Protein AF-A0A328NH53-F1 (afdb_monomer_lite)

Secondary structure (DSSP, 8-state):
--HHHHHHHHHHHHHHTSTTB-HHHHHHHHHTS-S-S--B--HHHHHHHHHHSB-TTSSSB-GGGGS----SSS--TTT-PPTT---SS-GGG--HHHHHHHHHHHHTT-

Organism: NCBI:txid285676

Foldseek 3Di:
DDPVLVVLVVVLVVVLPDPQFDSVLLVVCSVPVDVDNGGGDDPQQVVCCVVPQGHPQRSRGHPVLQPPPCDPQDADSQQRDGRPDDDPDHSVPDDPVNVVVVVVVVVVVD

Structure (mmCIF, N/CA/C/O backbone):
data_AF-A0A328NH53-F1
#
_entry.id   AF-A0A328NH53-F1
#
loop_
_atom_site.group_PDB
_atom_site.id
_atom_site.type_symbol
_atom_site.label_atom_id
_atom_site.label_alt_id
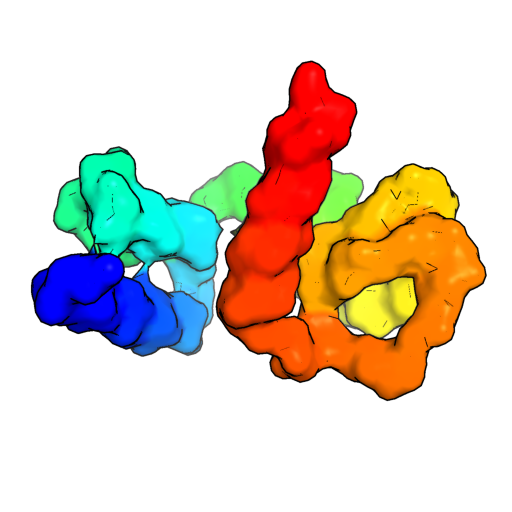_atom_site.label_comp_id
_atom_site.label_asym_id
_atom_site.label_entity_id
_atom_s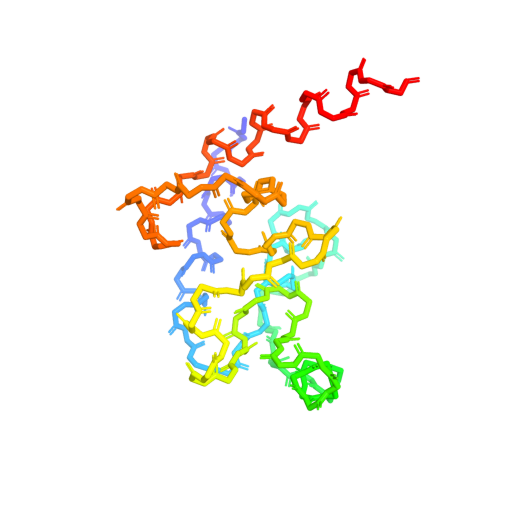ite.label_seq_id
_atom_site.pdbx_PDB_ins_code
_atom_site.Cartn_x
_atom_site.Cartn_y
_atom_site.Cartn_z
_atom_site.occupancy
_atom_site.B_iso_or_equiv
_atom_site.auth_seq_id
_atom_site.auth_comp_id
_atom_site.auth_asym_id
_atom_site.auth_atom_id
_atom_site.pdbx_PDB_model_num
ATOM 1 N N . MET A 1 1 ? -16.992 -4.464 12.898 1.00 72.44 1 MET A N 1
ATOM 2 C CA . MET A 1 1 ? -15.846 -3.530 12.832 1.00 72.44 1 MET A CA 1
ATOM 3 C C . MET A 1 1 ? -16.036 -2.380 13.821 1.00 72.44 1 MET A C 1
ATOM 5 O O . MET A 1 1 ? -17.062 -1.698 13.752 1.00 72.44 1 MET A O 1
ATOM 9 N N . LYS A 1 2 ? -15.095 -2.172 14.753 1.00 91.25 2 LYS A N 1
ATOM 10 C CA . LYS A 1 2 ? -15.167 -1.079 15.754 1.00 91.25 2 LYS A CA 1
ATOM 11 C C . LYS A 1 2 ? -14.972 0.291 15.073 1.00 91.25 2 LYS A C 1
ATOM 13 O O . LYS A 1 2 ? -14.367 0.367 14.008 1.00 91.25 2 LYS A O 1
ATOM 18 N N . ARG A 1 3 ? -15.446 1.398 15.673 1.00 93.69 3 ARG A N 1
ATOM 19 C CA . ARG A 1 3 ? -15.282 2.761 15.095 1.00 93.69 3 ARG A CA 1
ATOM 20 C C . ARG A 1 3 ? -13.816 3.110 14.801 1.00 93.69 3 ARG A C 1
ATOM 22 O O . ARG A 1 3 ? -13.525 3.672 13.753 1.00 93.69 3 ARG A O 1
ATOM 29 N N . ILE A 1 4 ? -12.911 2.735 15.705 1.00 93.31 4 ILE A N 1
ATOM 30 C CA . ILE A 1 4 ? -11.465 2.966 15.565 1.00 93.31 4 ILE A CA 1
ATOM 31 C C . ILE A 1 4 ? -10.896 2.196 14.370 1.00 93.31 4 ILE A C 1
ATOM 33 O O . ILE A 1 4 ? -10.119 2.736 13.597 1.00 93.31 4 ILE A O 1
ATOM 37 N N . GLU A 1 5 ? -11.311 0.949 14.187 1.00 92.50 5 GLU A N 1
ATOM 38 C CA . GLU A 1 5 ? -10.863 0.098 13.085 1.00 92.50 5 GLU A CA 1
ATOM 39 C C . GLU A 1 5 ? -11.332 0.652 11.729 1.00 92.50 5 GLU A C 1
ATOM 41 O O . GLU A 1 5 ? -10.529 0.782 10.809 1.00 92.50 5 GLU A O 1
ATOM 46 N N . LYS A 1 6 ? -12.587 1.123 11.643 1.00 93.88 6 LYS A N 1
ATOM 47 C CA . LYS A 1 6 ? -13.092 1.854 10.464 1.00 93.88 6 LYS A CA 1
ATOM 48 C C . LYS A 1 6 ? -12.260 3.102 10.157 1.00 93.88 6 LYS A C 1
ATOM 50 O O . LYS A 1 6 ? -11.996 3.392 8.994 1.00 93.88 6 LYS A O 1
ATOM 55 N N . LEU A 1 7 ? -11.856 3.850 11.187 1.00 96.31 7 LEU A N 1
ATOM 56 C CA . LEU A 1 7 ? -11.003 5.026 11.017 1.00 96.31 7 LEU A CA 1
ATOM 57 C C . LEU A 1 7 ? -9.610 4.642 10.497 1.00 96.31 7 LEU A C 1
ATOM 59 O O . LEU A 1 7 ? -9.114 5.296 9.583 1.00 96.31 7 LEU A O 1
ATOM 63 N N . LYS A 1 8 ? -9.004 3.566 11.018 1.00 95.56 8 LYS A N 1
ATOM 64 C CA . LYS A 1 8 ? -7.714 3.067 10.519 1.00 95.56 8 LYS A CA 1
ATOM 65 C C . LYS A 1 8 ? -7.790 2.668 9.043 1.00 95.56 8 LYS A C 1
ATOM 67 O O . LYS A 1 8 ? -6.914 3.055 8.281 1.00 95.56 8 LYS A O 1
ATOM 72 N N . TRP A 1 9 ? -8.852 1.981 8.620 1.00 96.06 9 TRP A N 1
ATOM 73 C CA . TRP A 1 9 ? -9.054 1.638 7.206 1.00 96.06 9 TRP A CA 1
ATOM 74 C C . TRP A 1 9 ? -9.190 2.870 6.305 1.00 96.06 9 TRP A C 1
ATOM 76 O O . TRP A 1 9 ? -8.535 2.940 5.271 1.00 96.06 9 TRP A O 1
ATOM 86 N N . ARG A 1 10 ? -9.933 3.899 6.733 1.00 96.81 10 ARG A N 1
ATOM 87 C CA . ARG A 1 10 ? -10.013 5.169 5.984 1.00 96.81 10 ARG A CA 1
ATOM 88 C C . ARG A 1 10 ? -8.653 5.854 5.844 1.00 96.81 10 ARG A C 1
ATOM 90 O O . ARG A 1 10 ? -8.333 6.390 4.790 1.00 96.81 10 ARG A O 1
ATOM 97 N N . ILE A 1 11 ? -7.839 5.843 6.900 1.00 95.62 11 ILE A N 1
ATOM 98 C CA . ILE A 1 11 ? -6.477 6.394 6.854 1.00 95.62 11 ILE A CA 1
ATOM 99 C C . ILE A 1 11 ? -5.595 5.565 5.908 1.00 95.62 11 ILE A C 1
ATOM 101 O O . ILE A 1 11 ? -4.868 6.135 5.097 1.00 95.62 11 ILE A O 1
ATOM 105 N N . ALA A 1 12 ? -5.692 4.235 5.966 1.00 95.12 12 ALA A N 1
ATOM 106 C CA . ALA A 1 12 ? -4.992 3.328 5.062 1.00 95.12 12 ALA A CA 1
ATOM 107 C C . ALA A 1 12 ? -5.342 3.600 3.588 1.00 95.12 12 ALA A C 1
ATOM 109 O O . ALA A 1 12 ? -4.443 3.698 2.757 1.00 95.12 12 ALA A O 1
ATOM 110 N N . GLU A 1 13 ? -6.620 3.811 3.263 1.00 94.75 13 GLU A N 1
ATOM 111 C CA . GLU A 1 13 ? -7.065 4.185 1.913 1.00 94.75 13 GLU A CA 1
ATOM 112 C C . GLU A 1 13 ? -6.466 5.516 1.440 1.00 94.75 13 GLU A C 1
ATOM 114 O O . GLU A 1 13 ? -6.051 5.634 0.286 1.00 94.75 13 GLU A O 1
ATOM 119 N N . LEU A 1 14 ? -6.385 6.520 2.320 1.00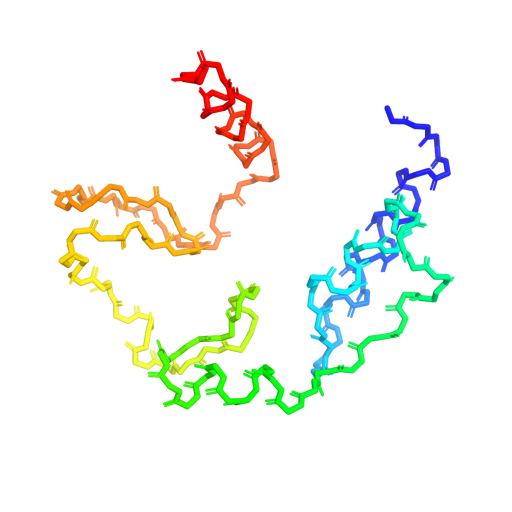 95.81 14 LEU A N 1
ATOM 120 C CA . LEU A 1 14 ? -5.766 7.807 1.989 1.00 95.81 14 LEU A CA 1
ATOM 121 C C . LEU A 1 14 ? -4.265 7.656 1.724 1.00 95.81 14 LEU A C 1
ATOM 123 O O . LEU A 1 14 ? -3.764 8.173 0.727 1.00 95.81 14 LEU A O 1
ATOM 127 N N . ILE A 1 15 ? -3.554 6.908 2.569 1.00 93.88 15 ILE A N 1
ATOM 128 C CA . ILE A 1 15 ? -2.118 6.650 2.394 1.00 93.88 15 ILE A CA 1
ATOM 129 C C . ILE A 1 15 ? -1.869 5.806 1.141 1.00 93.88 15 ILE A C 1
ATOM 131 O O . ILE A 1 15 ? -0.882 6.020 0.440 1.00 93.88 15 ILE A O 1
ATOM 135 N N . ASN A 1 16 ? -2.783 4.897 0.790 1.00 93.38 16 ASN A N 1
ATOM 136 C CA . ASN A 1 16 ? -2.671 4.092 -0.422 1.00 93.38 16 ASN A CA 1
ATOM 137 C C . ASN A 1 16 ? -2.624 4.947 -1.700 1.00 93.38 16 ASN A C 1
ATOM 139 O O . ASN A 1 16 ? -1.975 4.555 -2.668 1.00 93.38 16 ASN A O 1
ATOM 143 N N . LYS A 1 17 ? -3.239 6.133 -1.702 1.00 92.62 17 LYS A N 1
ATOM 144 C CA . LYS A 1 17 ? -3.179 7.065 -2.839 1.00 92.62 17 LYS A CA 1
ATOM 145 C C . LYS A 1 17 ? -1.805 7.715 -3.020 1.00 92.62 17 LYS A C 1
ATOM 147 O O . LYS A 1 17 ? -1.532 8.241 -4.092 1.00 92.62 17 LYS A O 1
ATOM 152 N N . ILE A 1 18 ? -0.935 7.673 -2.009 1.00 92.94 18 ILE A N 1
ATOM 153 C CA . ILE A 1 18 ? 0.419 8.221 -2.101 1.00 92.94 18 ILE A CA 1
ATOM 154 C C . ILE A 1 18 ? 1.278 7.276 -2.967 1.00 92.94 18 ILE A C 1
ATOM 156 O O . ILE A 1 18 ? 1.392 6.081 -2.649 1.00 92.94 18 ILE A O 1
ATOM 160 N N . PRO A 1 19 ? 1.897 7.777 -4.056 1.00 90.06 19 PRO A N 1
ATOM 161 C CA . PRO A 1 19 ? 2.802 6.986 -4.880 1.00 90.06 19 PRO A CA 1
ATOM 162 C C . PRO A 1 19 ? 3.973 6.428 -4.067 1.00 90.06 19 PRO A C 1
ATOM 164 O O . PRO A 1 19 ? 4.462 7.052 -3.127 1.00 90.06 19 PRO A O 1
ATOM 167 N N . GLY A 1 20 ? 4.437 5.235 -4.434 1.00 91.62 20 GLY A N 1
ATOM 168 C CA . GLY A 1 20 ? 5.590 4.617 -3.778 1.00 91.62 20 GLY A CA 1
ATOM 169 C C . GLY A 1 20 ? 5.288 3.929 -2.446 1.00 91.62 20 GLY A C 1
ATOM 170 O O . GLY A 1 20 ? 6.225 3.496 -1.786 1.00 91.62 20 GLY A O 1
ATOM 171 N N . GLN A 1 21 ? 4.020 3.782 -2.046 1.00 95.00 21 GLN A N 1
ATOM 172 C CA . GLN A 1 21 ? 3.640 3.000 -0.862 1.00 95.00 21 GLN A CA 1
ATOM 173 C C . GLN A 1 21 ? 3.194 1.568 -1.212 1.00 95.00 21 GLN A C 1
ATOM 175 O O . GLN A 1 21 ? 2.552 1.359 -2.242 1.00 95.00 21 GLN A O 1
ATOM 180 N N . CYS A 1 22 ? 3.493 0.594 -0.351 1.00 93.69 22 CYS A N 1
ATOM 181 C CA . CYS A 1 22 ? 3.062 -0.805 -0.430 1.00 93.69 22 CYS A CA 1
ATOM 182 C C . CYS A 1 22 ? 1.667 -0.976 0.191 1.00 93.69 22 CYS A C 1
ATOM 184 O O . CYS A 1 22 ? 1.479 -0.656 1.362 1.00 93.69 22 CYS A O 1
ATOM 186 N N . TRP A 1 23 ? 0.698 -1.494 -0.573 1.00 93.50 23 TRP A N 1
ATOM 187 C CA . TRP A 1 23 ? -0.671 -1.670 -0.074 1.00 93.50 23 TRP A CA 1
ATOM 188 C C . TRP A 1 23 ? -0.783 -2.763 0.994 1.00 93.50 23 TRP A C 1
ATOM 190 O O . TRP A 1 23 ? -1.419 -2.518 2.013 1.00 93.50 23 TRP A O 1
ATOM 200 N N . SER A 1 24 ? -0.139 -3.922 0.811 1.00 91.94 24 SER A N 1
ATOM 201 C CA . SER A 1 24 ? -0.191 -5.016 1.797 1.00 91.94 24 SER A CA 1
ATOM 202 C C . SER A 1 24 ? 0.261 -4.554 3.182 1.00 91.94 24 SER A C 1
ATOM 204 O O . SER A 1 24 ? -0.493 -4.662 4.141 1.00 91.94 24 SER A O 1
ATOM 206 N N . ASP A 1 25 ? 1.429 -3.916 3.266 1.00 92.50 25 ASP A N 1
ATOM 207 C CA 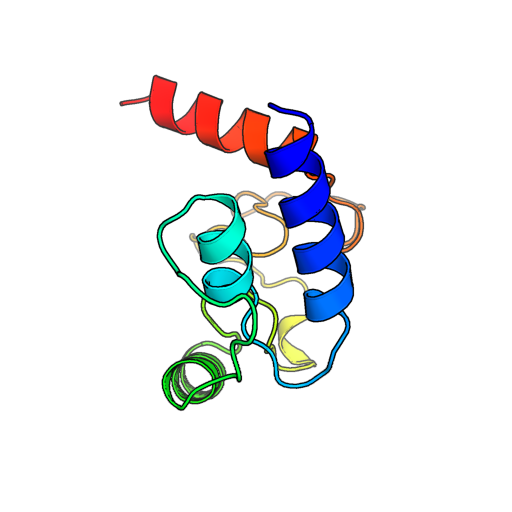. ASP A 1 25 ? 1.950 -3.381 4.526 1.00 92.50 25 ASP A CA 1
ATOM 208 C C . ASP A 1 25 ? 1.059 -2.285 5.139 1.00 92.50 25 ASP A C 1
ATOM 210 O O . ASP A 1 25 ? 0.995 -2.149 6.362 1.00 92.50 25 ASP A O 1
ATOM 214 N N . ILE A 1 26 ? 0.405 -1.465 4.306 1.00 94.75 26 ILE A N 1
ATOM 215 C CA . ILE A 1 26 ? -0.566 -0.471 4.779 1.00 94.75 26 ILE A CA 1
ATOM 216 C C . ILE A 1 26 ? -1.785 -1.178 5.382 1.00 94.75 26 ILE A C 1
ATOM 218 O O . ILE A 1 26 ? -2.263 -0.757 6.434 1.00 94.75 26 ILE A O 1
ATOM 222 N N . ALA A 1 27 ? -2.284 -2.230 4.731 1.00 93.44 27 ALA A N 1
ATOM 223 C CA . ALA A 1 27 ? -3.444 -3.007 5.161 1.00 93.44 27 ALA A CA 1
ATOM 224 C C . ALA A 1 27 ? -3.165 -3.857 6.416 1.00 93.44 27 ALA A C 1
ATOM 226 O O . ALA A 1 27 ? -4.083 -4.135 7.184 1.00 93.44 27 ALA A O 1
ATOM 227 N N . ASP A 1 28 ? -1.906 -4.182 6.702 1.00 93.56 28 ASP A N 1
ATOM 228 C CA . ASP A 1 28 ? -1.496 -4.863 7.937 1.00 93.56 28 ASP A CA 1
ATOM 229 C C . ASP A 1 28 ? -1.618 -3.980 9.192 1.00 93.56 28 ASP A C 1
ATOM 231 O O . ASP A 1 28 ? -1.824 -4.472 10.307 1.00 93.56 28 ASP A O 1
ATOM 235 N N . TRP A 1 29 ? -1.533 -2.655 9.042 1.00 94.44 29 TRP A N 1
ATOM 236 C CA . TRP A 1 29 ? -1.675 -1.704 10.149 1.00 94.44 29 TRP A CA 1
ATOM 237 C C . TRP A 1 29 ? -3.078 -1.664 10.791 1.00 94.44 29 TRP A C 1
ATOM 239 O O . TRP A 1 29 ? -3.165 -1.754 12.024 1.00 94.44 29 TRP A O 1
ATOM 249 N N . PRO A 1 30 ? -4.201 -1.541 10.047 1.00 93.19 30 PRO A N 1
ATOM 250 C CA . PRO A 1 30 ? -5.533 -1.612 10.643 1.00 93.19 30 PRO A CA 1
ATOM 251 C C . PRO A 1 30 ? -5.803 -2.964 11.312 1.00 93.19 30 PRO A C 1
ATOM 253 O O . PRO A 1 30 ? -6.507 -2.988 12.323 1.00 93.19 30 PRO A O 1
ATOM 256 N N . LEU A 1 31 ? -5.187 -4.042 10.813 1.00 91.75 31 LEU A N 1
ATOM 257 C CA . LEU A 1 31 ? -5.270 -5.395 11.371 1.00 91.75 31 LEU A CA 1
ATOM 258 C C . LEU A 1 31 ? -4.418 -5.592 12.638 1.00 91.75 31 LEU A C 1
ATOM 260 O O . LEU A 1 31 ? -4.607 -6.568 13.357 1.00 91.75 31 LEU A O 1
ATOM 264 N N . GLY A 1 32 ? -3.519 -4.655 12.953 1.00 92.38 32 GLY A N 1
ATOM 265 C CA . GLY A 1 32 ? -2.667 -4.713 14.143 1.00 92.38 32 GLY A CA 1
ATOM 266 C C . GLY A 1 32 ? -1.389 -5.536 13.975 1.00 92.38 32 GLY A C 1
ATOM 267 O O . GLY A 1 32 ? -0.649 -5.686 14.942 1.00 92.38 32 GLY A O 1
ATOM 268 N N . TYR A 1 33 ? -1.085 -6.009 12.764 1.00 92.88 33 TYR A N 1
ATOM 269 C CA . TYR A 1 33 ? 0.181 -6.683 12.454 1.00 92.88 33 TYR A CA 1
ATOM 270 C C . TYR A 1 33 ? 1.352 -5.701 12.315 1.00 92.88 33 TYR A C 1
ATOM 272 O O . TYR A 1 33 ? 2.515 -6.101 12.348 1.00 92.88 33 TYR A O 1
ATOM 280 N N . LYS A 1 34 ? 1.057 -4.399 12.201 1.00 91.44 34 LYS A N 1
ATOM 281 C CA . LYS A 1 34 ? 2.051 -3.326 12.107 1.00 91.44 34 LYS A CA 1
ATOM 282 C C . LYS A 1 34 ? 1.695 -2.143 13.005 1.00 91.44 34 LYS A C 1
ATOM 284 O O . LYS A 1 34 ? 0.524 -1.831 13.202 1.00 91.44 34 LYS A O 1
ATOM 289 N N . ALA A 1 35 ? 2.715 -1.445 13.511 1.00 86.81 35 ALA A N 1
ATOM 290 C CA . ALA A 1 35 ? 2.549 -0.270 14.374 1.00 86.81 35 ALA A CA 1
ATOM 291 C C . ALA A 1 35 ? 2.326 1.049 13.603 1.00 86.81 35 ALA A C 1
ATOM 293 O O . ALA A 1 35 ? 1.630 1.937 14.091 1.00 86.81 35 ALA A O 1
ATOM 294 N N . ASN A 1 36 ? 2.890 1.175 12.397 1.00 90.62 36 ASN A N 1
ATOM 295 C CA . ASN A 1 36 ? 2.894 2.402 11.593 1.00 90.62 36 ASN A CA 1
ATOM 296 C C . ASN A 1 36 ? 2.293 2.141 10.201 1.00 90.62 36 ASN A C 1
ATOM 298 O O . ASN A 1 36 ? 2.704 1.166 9.566 1.00 90.62 36 ASN A O 1
ATOM 302 N N . PRO A 1 37 ? 1.386 3.000 9.697 1.00 92.25 37 PRO A N 1
ATOM 303 C CA . PRO A 1 37 ? 0.856 2.854 8.346 1.00 92.25 37 PRO A CA 1
ATOM 304 C C . PRO A 1 37 ? 1.853 3.225 7.238 1.00 92.25 37 PRO A C 1
ATOM 306 O O . PRO A 1 37 ? 1.676 2.788 6.102 1.00 92.25 37 PRO A O 1
ATOM 309 N N . TRP A 1 38 ? 2.899 4.009 7.529 1.00 93.06 38 TRP A N 1
ATOM 310 C CA . TRP A 1 38 ? 3.884 4.400 6.517 1.00 93.06 38 TRP A CA 1
ATOM 311 C C . TRP A 1 38 ? 4.703 3.196 6.050 1.00 93.06 38 TRP A C 1
ATOM 313 O O . TRP A 1 38 ? 5.394 2.536 6.835 1.00 93.06 38 TRP A O 1
ATOM 323 N N . SER A 1 39 ? 4.609 2.897 4.758 1.00 93.31 39 SER A N 1
ATOM 324 C CA . SER A 1 39 ? 5.084 1.641 4.192 1.00 93.31 39 SER A CA 1
ATOM 325 C C . SER A 1 39 ? 5.600 1.860 2.773 1.00 93.31 39 SER A C 1
ATOM 327 O O . SER A 1 39 ? 4.881 1.583 1.813 1.00 93.31 39 SER A O 1
ATOM 329 N N . PRO A 1 40 ? 6.834 2.361 2.600 1.00 94.62 40 PRO A N 1
ATOM 330 C CA . PRO A 1 40 ? 7.405 2.526 1.272 1.00 94.62 40 PRO A CA 1
ATOM 331 C C . PRO A 1 40 ? 7.527 1.171 0.563 1.00 94.62 40 PRO A C 1
ATOM 333 O O . PRO A 1 40 ? 7.782 0.138 1.186 1.00 94.62 40 PRO A O 1
ATOM 336 N N . GLN A 1 41 ? 7.361 1.179 -0.756 1.00 94.19 41 GLN A N 1
ATOM 337 C CA . GLN A 1 41 ? 7.664 0.036 -1.612 1.00 94.19 41 GLN A CA 1
ATOM 338 C C . GLN A 1 41 ? 9.135 -0.346 -1.442 1.00 94.19 41 GLN A C 1
ATOM 340 O O . GLN A 1 41 ? 10.022 0.508 -1.506 1.00 94.19 41 GLN A O 1
ATOM 345 N N . ARG A 1 42 ? 9.385 -1.637 -1.228 1.00 91.81 42 ARG A N 1
ATOM 346 C CA . ARG A 1 42 ? 10.729 -2.183 -0.992 1.00 91.81 42 ARG A CA 1
ATOM 347 C C . ARG A 1 42 ? 11.241 -2.923 -2.228 1.00 91.81 42 ARG A C 1
ATOM 349 O O . ARG A 1 42 ? 10.533 -3.006 -3.233 1.00 91.81 42 ARG A O 1
ATOM 356 N N . SER A 1 43 ? 12.459 -3.464 -2.144 1.00 89.44 43 SER A N 1
ATOM 357 C CA . SER A 1 43 ? 13.078 -4.220 -3.241 1.00 89.44 43 SER A CA 1
ATOM 358 C C . SER A 1 43 ? 12.184 -5.367 -3.718 1.00 89.44 43 SER A C 1
ATOM 360 O O . SER A 1 43 ? 11.925 -5.446 -4.911 1.00 89.44 43 SER A O 1
ATOM 362 N N . GLY A 1 44 ? 11.559 -6.112 -2.796 1.00 90.62 44 GLY A N 1
ATOM 363 C CA . GLY A 1 44 ? 10.631 -7.200 -3.129 1.00 90.62 44 GLY A CA 1
ATOM 364 C C . GLY A 1 44 ? 9.479 -6.786 -4.055 1.00 90.62 44 GLY A C 1
ATOM 365 O O . GLY A 1 44 ? 9.146 -7.509 -4.985 1.00 90.62 44 GLY A O 1
ATOM 366 N N . CYS A 1 45 ? 8.926 -5.574 -3.902 1.00 90.94 45 CYS A N 1
ATOM 367 C CA . CYS A 1 45 ? 7.878 -5.092 -4.809 1.00 90.94 45 CYS A CA 1
ATOM 368 C C . CYS A 1 45 ? 8.391 -4.897 -6.247 1.00 90.94 45 CYS A C 1
ATOM 370 O O . CYS A 1 45 ? 7.632 -5.072 -7.197 1.00 90.94 45 CYS A O 1
ATOM 372 N N . ARG A 1 46 ? 9.658 -4.492 -6.402 1.00 90.50 46 ARG A N 1
ATOM 373 C CA . ARG A 1 46 ? 10.306 -4.271 -7.704 1.00 90.50 46 ARG A CA 1
ATOM 374 C C . ARG A 1 46 ? 10.816 -5.577 -8.307 1.00 90.50 46 ARG A C 1
ATOM 376 O O . ARG A 1 46 ? 10.724 -5.750 -9.514 1.00 90.50 46 ARG A O 1
ATOM 383 N N . GLU A 1 47 ? 11.320 -6.479 -7.473 1.00 89.88 47 GLU A N 1
ATOM 384 C CA . GLU A 1 47 ? 11.739 -7.825 -7.864 1.00 89.88 47 GLU A CA 1
ATOM 385 C C . GLU A 1 47 ? 10.548 -8.623 -8.411 1.00 89.88 47 GLU A C 1
ATOM 387 O O . GLU A 1 47 ? 10.641 -9.178 -9.502 1.00 89.88 47 GLU A O 1
ATOM 392 N N . ASP A 1 48 ? 9.398 -8.600 -7.728 1.00 87.38 48 ASP A N 1
ATOM 393 C CA . ASP A 1 48 ? 8.172 -9.232 -8.231 1.00 87.38 48 ASP A CA 1
ATOM 394 C C . ASP A 1 48 ? 7.682 -8.582 -9.529 1.00 87.38 48 ASP A C 1
ATOM 396 O O . ASP A 1 48 ? 7.354 -9.284 -10.484 1.00 87.38 48 ASP A O 1
ATOM 400 N N . LEU A 1 49 ? 7.699 -7.245 -9.606 1.00 89.12 49 LEU A N 1
ATOM 401 C CA . LEU A 1 49 ? 7.367 -6.528 -10.838 1.00 89.12 49 LEU A CA 1
ATOM 402 C C . LEU A 1 49 ? 8.240 -6.992 -12.015 1.00 89.12 49 LEU A C 1
ATOM 404 O O . LEU A 1 49 ? 7.714 -7.240 -13.095 1.00 89.12 49 LEU A O 1
ATOM 408 N N . ALA A 1 50 ? 9.551 -7.127 -11.807 1.00 87.81 50 ALA A N 1
ATOM 409 C CA . ALA A 1 50 ? 10.483 -7.580 -12.836 1.00 87.81 50 ALA A CA 1
ATOM 410 C C . ALA A 1 50 ? 10.292 -9.062 -13.200 1.00 87.81 50 ALA A C 1
ATOM 412 O O . ALA A 1 50 ? 10.486 -9.440 -14.352 1.00 87.81 50 ALA A O 1
ATOM 413 N N . ARG A 1 51 ? 9.916 -9.900 -12.228 1.00 85.44 51 ARG A N 1
ATOM 414 C CA . ARG A 1 51 ? 9.790 -11.353 -12.397 1.00 85.44 51 ARG A CA 1
ATOM 415 C C . ARG A 1 51 ? 8.476 -11.775 -13.050 1.00 85.44 51 ARG A C 1
ATOM 417 O O . ARG A 1 51 ? 8.487 -12.672 -13.885 1.00 85.44 51 ARG A O 1
ATOM 424 N N . VAL A 1 52 ? 7.353 -11.188 -12.634 1.00 86.69 52 VAL A N 1
ATOM 425 C CA . VAL A 1 52 ? 6.001 -11.628 -13.037 1.00 86.69 52 VAL A CA 1
ATOM 426 C C . VAL A 1 52 ? 5.118 -10.496 -13.567 1.00 86.69 52 VAL A C 1
ATOM 428 O O . VAL A 1 52 ? 3.929 -10.695 -13.787 1.00 86.69 52 VAL A O 1
ATOM 431 N N . GLY A 1 53 ? 5.664 -9.293 -13.763 1.00 84.88 53 GLY A N 1
ATOM 432 C CA . GLY A 1 53 ? 4.925 -8.154 -14.318 1.00 84.88 53 GLY A CA 1
ATOM 433 C C . GLY A 1 53 ? 4.041 -7.410 -13.312 1.00 84.88 53 GLY A C 1
ATOM 434 O O . GLY A 1 53 ? 3.471 -6.374 -13.654 1.00 84.88 53 GLY A O 1
ATOM 435 N N . SER A 1 54 ? 3.961 -7.868 -12.059 1.00 90.00 54 SER A N 1
ATOM 436 C CA . SER A 1 54 ? 3.261 -7.176 -10.971 1.00 90.00 54 SER A CA 1
ATOM 437 C C . SER A 1 54 ? 3.841 -7.520 -9.603 1.00 90.00 54 SER A C 1
ATOM 439 O O . SER A 1 54 ? 4.342 -8.623 -9.411 1.00 90.00 54 SER A O 1
ATOM 441 N N . CYS A 1 55 ? 3.738 -6.618 -8.627 1.00 90.56 55 CYS A N 1
ATOM 442 C CA . CYS A 1 55 ? 4.041 -6.961 -7.238 1.00 90.56 55 CYS A CA 1
ATOM 443 C C . CYS A 1 55 ? 2.921 -7.793 -6.601 1.00 90.56 55 CYS A C 1
ATOM 445 O O . CYS A 1 55 ? 1.784 -7.757 -7.065 1.00 90.56 55 CYS A O 1
ATOM 447 N N . TYR A 1 56 ? 3.215 -8.462 -5.481 1.00 86.75 56 TYR A N 1
ATOM 448 C CA . TYR A 1 56 ? 2.238 -9.271 -4.738 1.00 86.75 56 TYR A CA 1
ATOM 449 C C . TYR A 1 56 ? 0.884 -8.576 -4.491 1.00 86.75 56 TYR A C 1
ATOM 451 O O . TYR A 1 56 ? -0.168 -9.189 -4.634 1.00 86.75 56 TYR A O 1
ATOM 459 N N . CYS A 1 57 ? 0.892 -7.279 -4.157 1.00 88.50 57 CYS A N 1
ATOM 460 C CA . CYS A 1 57 ? -0.337 -6.515 -3.906 1.00 88.50 57 CYS A CA 1
ATOM 461 C C . CYS A 1 57 ? -0.975 -5.896 -5.162 1.00 88.50 57 CYS A C 1
ATOM 463 O O . CYS A 1 57 ? -1.934 -5.137 -5.045 1.00 88.50 57 CYS A O 1
ATOM 465 N N . GLY A 1 58 ? -0.406 -6.132 -6.348 1.00 87.62 58 GLY A N 1
ATOM 466 C CA . GLY A 1 58 ? -0.874 -5.610 -7.636 1.00 87.62 58 GLY A CA 1
ATOM 467 C C . GLY A 1 58 ? -0.685 -4.102 -7.849 1.00 87.62 58 GLY A C 1
ATOM 468 O O . GLY A 1 58 ? -0.983 -3.592 -8.926 1.00 87.62 58 GLY A O 1
ATOM 469 N N . LYS A 1 59 ? -0.183 -3.365 -6.851 1.00 88.00 59 LYS A N 1
ATOM 470 C CA . LYS A 1 59 ? -0.050 -1.900 -6.915 1.00 88.00 59 LYS A CA 1
ATOM 471 C C . LYS A 1 59 ? 1.051 -1.422 -7.862 1.00 88.00 59 LYS A C 1
ATOM 473 O O . LYS A 1 59 ? 0.916 -0.371 -8.481 1.00 88.00 59 LYS A O 1
ATOM 478 N N . LEU A 1 60 ? 2.148 -2.170 -7.951 1.00 89.44 60 LEU A N 1
ATOM 479 C CA . LEU A 1 60 ? 3.125 -2.022 -9.025 1.00 89.44 60 LEU A CA 1
ATOM 480 C C . LEU A 1 60 ? 2.801 -3.061 -10.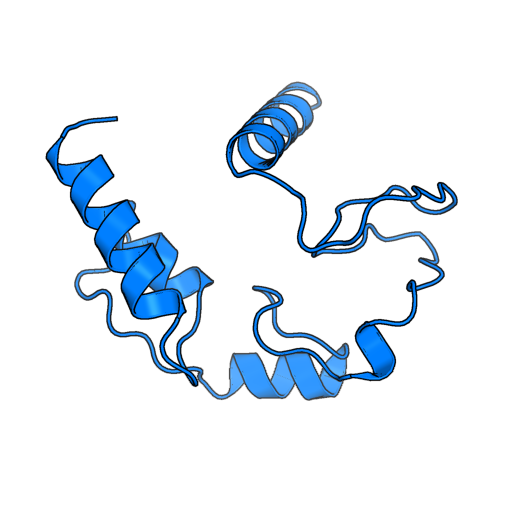084 1.00 89.44 60 LEU A C 1
ATOM 482 O O . LEU A 1 60 ? 2.727 -4.242 -9.759 1.00 89.44 60 LEU A O 1
ATOM 486 N N . ARG A 1 61 ? 2.635 -2.624 -11.328 1.00 87.56 61 ARG A N 1
ATOM 487 C CA . ARG A 1 61 ? 2.354 -3.495 -12.468 1.00 87.56 61 ARG A CA 1
ATOM 488 C C . ARG A 1 61 ? 2.851 -2.852 -13.759 1.00 87.56 61 ARG A C 1
ATOM 490 O O . ARG A 1 61 ? 2.851 -1.622 -13.856 1.00 87.56 61 ARG A O 1
ATOM 497 N N . THR A 1 62 ? 3.309 -3.648 -14.720 1.00 78.44 62 THR A N 1
ATOM 498 C CA . THR A 1 62 ? 3.729 -3.130 -16.031 1.00 78.44 62 THR A CA 1
ATOM 499 C C . THR A 1 62 ? 2.502 -2.733 -16.859 1.00 78.44 62 THR A C 1
ATOM 501 O O . THR A 1 62 ? 1.444 -3.341 -16.710 1.00 78.44 62 THR A O 1
ATOM 504 N N . PRO A 1 63 ? 2.579 -1.732 -17.748 1.00 67.31 63 PRO A N 1
ATOM 505 C CA . PRO A 1 63 ? 1.440 -1.354 -18.587 1.00 67.31 63 PRO A CA 1
ATOM 506 C C . PRO A 1 63 ? 0.921 -2.507 -19.459 1.00 67.31 63 PRO A C 1
ATOM 508 O O . PRO A 1 63 ? -0.285 -2.629 -19.647 1.00 67.31 63 PRO A O 1
ATOM 511 N N . GLU A 1 64 ? 1.814 -3.385 -19.923 1.00 57.91 64 GLU A N 1
ATOM 512 C CA . GLU A 1 64 ? 1.477 -4.582 -20.709 1.00 57.91 64 GLU A CA 1
ATOM 513 C C . GLU A 1 64 ? 0.710 -5.636 -19.897 1.00 57.91 64 GLU A C 1
ATOM 515 O O . GLU A 1 64 ? -0.040 -6.417 -20.472 1.00 57.91 64 GLU A O 1
ATOM 520 N N . SER A 1 65 ? 0.812 -5.616 -18.562 1.00 54.50 65 SER A N 1
ATOM 521 C CA . SER A 1 65 ? -0.030 -6.443 -17.685 1.00 54.50 65 SER A CA 1
ATOM 522 C C . SER A 1 65 ? -1.491 -5.969 -17.608 1.00 54.50 65 SER A C 1
ATOM 524 O O . SER A 1 65 ? -2.318 -6.648 -17.005 1.00 54.50 65 SER A O 1
ATOM 526 N N . ASN A 1 66 ? -1.829 -4.819 -18.214 1.00 46.44 66 ASN A N 1
ATOM 527 C CA . ASN A 1 66 ? -3.221 -4.401 -18.420 1.00 46.44 66 ASN A CA 1
ATOM 528 C C . ASN A 1 66 ? -3.853 -5.031 -19.667 1.00 46.44 66 ASN A C 1
ATOM 530 O O . ASN A 1 66 ? -5.054 -4.857 -19.879 1.00 46.44 66 ASN A O 1
ATOM 534 N N . LEU A 1 67 ? -3.085 -5.743 -20.501 1.00 40.22 67 LEU A N 1
ATOM 535 C CA . LEU A 1 67 ? -3.706 -6.654 -21.453 1.00 40.22 67 LEU A CA 1
ATOM 536 C C . LEU A 1 67 ? -4.463 -7.703 -20.636 1.00 40.22 67 LEU A C 1
ATOM 538 O O . LEU A 1 67 ? -3.929 -8.145 -19.614 1.00 40.22 67 LEU A O 1
ATOM 542 N N . PRO A 1 68 ? -5.687 -8.096 -21.035 1.00 42.25 68 PRO A N 1
ATOM 543 C CA . PRO A 1 68 ? -6.335 -9.239 -20.423 1.00 42.25 68 PRO A CA 1
ATOM 544 C C . PRO A 1 68 ? -5.340 -10.386 -20.526 1.00 42.25 68 PRO A C 1
ATOM 546 O O . PRO A 1 68 ? -5.031 -10.862 -21.619 1.00 42.25 68 PRO A O 1
ATOM 549 N N . VAL A 1 69 ? -4.760 -10.758 -19.386 1.00 41.66 69 VAL A N 1
ATOM 550 C CA . VAL A 1 69 ? -3.893 -11.917 -19.311 1.00 41.66 69 VAL A CA 1
ATOM 551 C C . VAL A 1 69 ? -4.786 -13.044 -19.803 1.00 41.66 69 VAL A C 1
ATOM 553 O O . VAL A 1 69 ? -5.799 -13.353 -19.173 1.00 41.66 69 VAL A O 1
ATOM 556 N N . HIS A 1 70 ? -4.469 -13.623 -20.961 1.00 40.84 70 HIS A N 1
ATOM 557 C CA . HIS A 1 70 ? -4.923 -14.969 -21.252 1.00 40.84 70 HIS A CA 1
ATOM 558 C C . HIS A 1 70 ? -4.262 -15.826 -20.190 1.00 40.84 70 HIS A C 1
ATOM 560 O O . HIS A 1 70 ? -3.118 -16.257 -20.310 1.00 40.84 70 HIS A O 1
ATOM 566 N N . VAL A 1 71 ? -4.975 -15.949 -19.080 1.00 42.12 71 VAL A N 1
ATOM 567 C CA . VAL A 1 71 ? -4.593 -16.767 -17.962 1.00 42.12 71 VAL A CA 1
ATOM 568 C C . VAL A 1 71 ? -4.622 -18.197 -18.477 1.00 42.12 71 VAL A C 1
ATOM 570 O O . VAL A 1 71 ? -5.672 -18.835 -18.551 1.00 42.12 71 VAL A O 1
ATOM 573 N N . GLY A 1 72 ? -3.452 -18.708 -18.843 1.00 44.12 72 GLY A N 1
ATOM 574 C CA . GLY A 1 72 ? -3.181 -20.112 -18.603 1.00 44.12 72 GLY A CA 1
ATOM 575 C C . GLY A 1 72 ? -3.352 -20.352 -17.104 1.00 44.12 72 GLY A C 1
ATOM 576 O O . GLY A 1 72 ? -2.693 -19.697 -16.308 1.00 44.12 72 GLY A O 1
ATOM 577 N N . THR A 1 73 ? -4.299 -21.219 -16.744 1.00 41.72 73 THR A N 1
ATOM 578 C CA . THR A 1 73 ? -4.499 -21.901 -15.444 1.00 41.72 73 THR A CA 1
ATOM 579 C C . THR A 1 73 ? -4.492 -21.128 -14.103 1.00 41.72 73 THR A C 1
ATOM 581 O O . THR A 1 73 ? -4.953 -21.712 -13.127 1.00 41.72 73 THR A O 1
ATOM 584 N N . GLU A 1 74 ? -4.087 -19.858 -13.988 1.00 46.97 74 GLU A N 1
ATOM 585 C CA . GLU A 1 74 ? -3.927 -19.156 -12.695 1.00 46.97 74 GLU A CA 1
ATOM 586 C C . GLU A 1 74 ? -4.608 -17.772 -12.604 1.00 46.97 74 GLU A C 1
ATOM 588 O O . GLU A 1 74 ? -4.182 -16.800 -13.217 1.00 46.97 74 GLU A O 1
ATOM 593 N N . LEU A 1 75 ? -5.672 -17.686 -11.794 1.00 51.41 75 LEU A N 1
ATOM 594 C CA . LEU A 1 75 ? -6.512 -16.502 -11.527 1.00 51.41 75 LEU A CA 1
ATOM 595 C C . LEU A 1 75 ? -5.767 -15.146 -11.568 1.00 51.41 75 LEU A C 1
ATOM 597 O O . LEU A 1 75 ? -4.800 -14.929 -10.842 1.00 51.41 75 LEU A O 1
ATOM 601 N N . CYS A 1 76 ? -6.310 -14.192 -12.333 1.00 48.59 76 CYS A N 1
ATOM 602 C CA . CYS A 1 76 ? -5.900 -12.781 -12.336 1.00 48.59 76 CYS A CA 1
ATOM 603 C C . CYS A 1 76 ? -5.880 -12.209 -10.900 1.00 48.59 76 CYS A C 1
ATOM 605 O O . CYS A 1 76 ? -6.939 -12.113 -10.290 1.00 48.59 76 CYS A O 1
ATOM 607 N N . PRO A 1 77 ? -4.750 -11.747 -10.341 1.00 51.34 77 PRO A N 1
ATOM 608 C CA . PRO A 1 77 ? -4.690 -11.295 -8.943 1.00 51.34 77 PRO A CA 1
ATOM 609 C C . PRO A 1 77 ? -5.404 -9.955 -8.685 1.00 51.34 77 PRO A C 1
ATOM 611 O O . PRO A 1 77 ? -5.551 -9.532 -7.542 1.00 51.34 77 PRO A O 1
ATOM 614 N N . THR A 1 78 ? -5.839 -9.252 -9.734 1.00 46.84 78 THR A N 1
ATOM 615 C CA . THR A 1 78 ? -6.567 -7.973 -9.615 1.00 46.84 78 THR A CA 1
ATOM 616 C C . THR A 1 78 ? -8.076 -8.143 -9.790 1.00 46.84 78 THR A C 1
ATOM 618 O O . THR A 1 78 ? -8.855 -7.447 -9.150 1.00 46.84 78 THR A O 1
ATOM 621 N N . CYS A 1 79 ? -8.490 -9.079 -10.641 1.00 51.31 79 CYS A N 1
ATOM 622 C CA . CYS A 1 79 ? -9.873 -9.277 -11.068 1.00 51.31 79 CYS A CA 1
ATOM 623 C C . CYS A 1 79 ? -10.438 -10.659 -10.719 1.00 51.31 79 CYS A C 1
ATOM 625 O O . CYS A 1 79 ? -11.634 -10.887 -10.858 1.00 51.31 79 CYS A O 1
ATOM 627 N N . TRP A 1 80 ? -9.577 -11.565 -10.249 1.00 57.06 80 TRP A N 1
ATOM 628 C CA . TRP A 1 80 ? -9.863 -12.914 -9.753 1.00 57.06 80 TRP A CA 1
ATOM 629 C C . TRP A 1 80 ? -10.772 -13.735 -10.678 1.00 57.06 80 TRP A C 1
ATOM 631 O O . TRP A 1 80 ? -11.575 -14.547 -10.225 1.00 57.06 80 TRP A O 1
ATOM 641 N N . VAL A 1 81 ? -10.620 -13.517 -11.988 1.00 51.56 81 VAL A N 1
ATOM 642 C CA . VAL A 1 81 ? -11.371 -14.189 -13.051 1.00 51.56 81 VAL A CA 1
ATOM 643 C C . VAL A 1 81 ? -10.793 -15.575 -13.304 1.00 51.56 81 VAL A C 1
ATOM 645 O O . VAL A 1 81 ? -9.579 -15.726 -13.473 1.00 51.56 81 VAL A O 1
ATOM 648 N N . GLU A 1 82 ? -11.669 -16.583 -13.317 1.00 46.16 82 GLU A N 1
ATOM 649 C CA . GLU A 1 82 ? -11.299 -17.963 -13.630 1.00 46.16 82 GLU A CA 1
ATOM 650 C C . GLU A 1 82 ? -10.657 -18.060 -15.024 1.00 46.16 82 GLU A C 1
ATOM 652 O O . GLU A 1 82 ? -11.119 -17.394 -15.958 1.00 46.16 82 GLU A O 1
ATOM 657 N N . PRO A 1 83 ? -9.639 -18.921 -15.197 1.00 43.69 83 PRO A N 1
ATOM 658 C CA . PRO A 1 83 ? -9.071 -19.203 -16.510 1.00 43.69 83 PRO A CA 1
ATOM 659 C C . PRO A 1 83 ? -10.183 -19.547 -17.515 1.00 43.69 83 PRO A C 1
ATOM 661 O O . PRO A 1 83 ? -10.947 -20.488 -17.306 1.00 43.69 83 PRO A O 1
ATOM 664 N N . GLY A 1 84 ? -10.291 -18.773 -18.598 1.00 44.06 84 GLY A N 1
ATOM 665 C CA . GLY A 1 84 ? -11.243 -19.029 -19.686 1.00 44.06 84 GLY A CA 1
ATOM 666 C C . GLY A 1 84 ? -12.613 -18.349 -19.583 1.00 44.06 84 GLY A C 1
ATOM 667 O O . GLY A 1 84 ? -13.422 -18.529 -20.491 1.00 44.06 84 GLY A O 1
ATOM 668 N N . LYS A 1 85 ? -12.891 -17.540 -18.551 1.00 43.12 85 LYS A N 1
ATOM 669 C CA . LYS A 1 85 ? -14.083 -16.673 -18.537 1.00 43.12 85 LYS A CA 1
ATOM 670 C C . LYS A 1 85 ? -13.710 -15.243 -18.915 1.00 43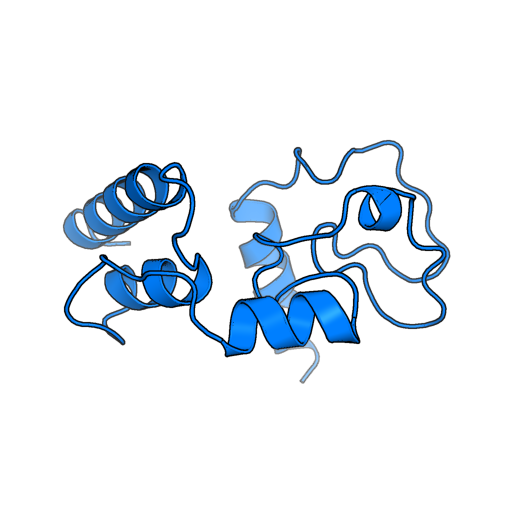.12 85 LYS A C 1
ATOM 672 O O . LYS A 1 85 ? -12.855 -14.636 -18.290 1.00 43.12 85 LYS A O 1
ATOM 677 N N . THR A 1 86 ? -14.361 -14.685 -19.927 1.00 42.94 86 THR A N 1
ATOM 678 C CA . THR A 1 86 ? -14.306 -13.248 -20.227 1.00 42.94 86 THR A CA 1
ATOM 679 C C . THR A 1 86 ? -15.439 -12.547 -19.488 1.00 42.94 86 THR A C 1
ATOM 681 O O . THR A 1 86 ? -16.594 -12.932 -19.653 1.00 42.94 86 THR A O 1
ATOM 684 N N . HIS A 1 87 ? -15.132 -11.517 -18.703 1.00 47.03 87 HIS A N 1
ATOM 685 C CA . HIS A 1 87 ? -16.137 -10.567 -18.223 1.00 47.03 87 HIS A CA 1
ATOM 686 C C . HIS A 1 87 ? -15.906 -9.198 -18.864 1.00 47.03 87 HIS A C 1
ATOM 688 O O . HIS A 1 87 ? -14.768 -8.779 -19.049 1.00 47.03 87 HIS A O 1
ATOM 694 N N . GLU A 1 88 ? -17.003 -8.500 -19.159 1.00 41.66 88 GLU A N 1
ATOM 695 C CA . GLU A 1 88 ? -17.040 -7.116 -19.662 1.00 41.66 88 GLU A CA 1
ATOM 696 C C . GLU A 1 88 ? -16.614 -6.061 -18.618 1.00 41.66 88 GLU A C 1
ATOM 698 O O . GLU A 1 88 ? -16.514 -4.881 -18.945 1.00 41.66 88 GLU A O 1
ATOM 703 N N . LEU A 1 89 ? -16.380 -6.453 -17.359 1.00 45.16 89 LEU A N 1
ATOM 704 C CA . LEU A 1 89 ? -16.083 -5.529 -16.260 1.00 45.16 89 LEU A CA 1
ATOM 705 C C . LEU A 1 89 ? -14.574 -5.345 -16.077 1.00 45.16 89 LEU A C 1
ATOM 707 O O . LEU A 1 89 ? -13.818 -6.315 -15.997 1.00 45.16 89 LEU A O 1
ATOM 711 N N . SER A 1 90 ? -14.142 -4.087 -15.981 1.00 48.34 90 SER A N 1
ATOM 712 C CA . SER A 1 90 ? -12.733 -3.741 -15.803 1.00 48.34 90 SER A CA 1
ATOM 713 C C . SER A 1 90 ? -12.284 -4.004 -14.359 1.00 48.34 90 SER A C 1
ATOM 715 O O . SER A 1 90 ? -13.059 -3.879 -13.408 1.00 48.34 90 SER A O 1
ATOM 717 N N . CYS A 1 91 ? -10.999 -4.326 -14.176 1.00 49.72 91 CYS A N 1
ATOM 718 C CA . CYS A 1 91 ? -10.374 -4.591 -12.873 1.00 49.72 91 CYS A CA 1
ATOM 719 C C . CYS A 1 91 ? -10.541 -3.456 -11.838 1.00 49.72 91 CYS A C 1
ATOM 721 O O . CYS A 1 91 ? -10.274 -3.662 -10.658 1.00 49.72 91 CYS A O 1
ATOM 723 N N . GLU A 1 92 ? -10.951 -2.259 -12.259 1.00 52.59 92 GLU A N 1
ATOM 724 C CA . GLU A 1 92 ? -11.138 -1.086 -11.396 1.00 52.59 92 GLU A CA 1
ATOM 725 C C . GLU A 1 92 ? -12.486 -1.085 -10.655 1.00 52.59 92 GLU A C 1
ATOM 727 O O . GLU A 1 92 ? -12.719 -0.225 -9.808 1.00 52.59 92 GLU A O 1
ATOM 732 N N . GLN A 1 93 ? -13.375 -2.038 -10.953 1.00 56.44 93 GLN A N 1
ATOM 733 C CA . GLN A 1 93 ? -14.769 -2.023 -10.494 1.00 56.44 93 GLN A CA 1
ATOM 734 C C . GLN A 1 93 ? -15.076 -3.010 -9.354 1.00 56.44 93 GLN A C 1
ATOM 736 O O . GLN A 1 93 ? -16.217 -3.070 -8.899 1.00 56.44 93 GLN A O 1
ATOM 741 N N . VAL A 1 94 ? -14.091 -3.782 -8.879 1.00 59.22 94 VAL A N 1
ATOM 742 C CA . VAL A 1 94 ? -14.301 -4.766 -7.802 1.00 59.22 94 VAL A CA 1
ATOM 743 C C . VAL A 1 94 ? -14.401 -4.060 -6.449 1.00 59.22 94 VAL A C 1
ATOM 745 O O . VAL A 1 94 ? -13.478 -3.352 -6.039 1.00 59.22 94 VAL A O 1
ATOM 748 N N . THR A 1 95 ? -15.507 -4.270 -5.731 1.00 64.62 95 THR A N 1
ATOM 749 C CA . THR A 1 95 ? -15.719 -3.645 -4.417 1.00 64.62 95 THR A CA 1
ATOM 750 C C . THR A 1 95 ? -15.123 -4.480 -3.271 1.00 64.62 95 THR A C 1
ATOM 752 O O . THR A 1 95 ? -14.992 -5.705 -3.386 1.00 64.62 95 THR A O 1
ATOM 755 N N . PRO A 1 96 ? -14.779 -3.862 -2.123 1.00 58.59 96 PRO A N 1
ATOM 756 C CA . PRO A 1 96 ? -14.277 -4.580 -0.947 1.00 58.59 96 PRO A CA 1
ATOM 757 C C . PRO A 1 96 ? -15.208 -5.693 -0.434 1.00 58.59 96 PRO A C 1
ATOM 759 O O . PRO A 1 96 ? -14.742 -6.710 0.079 1.00 58.59 96 PRO A O 1
ATOM 762 N N . GLU A 1 97 ? -16.524 -5.542 -0.584 1.00 63.59 97 GLU A N 1
ATOM 763 C CA . GLU A 1 97 ? -17.519 -6.540 -0.172 1.00 63.59 97 GLU A CA 1
ATOM 764 C C . GLU A 1 97 ? -17.426 -7.816 -1.015 1.00 63.59 97 GLU A C 1
ATOM 766 O O . GLU A 1 97 ? -17.520 -8.924 -0.481 1.00 63.59 97 GLU A O 1
ATOM 771 N N . GLN A 1 98 ? -17.184 -7.663 -2.319 1.00 64.25 98 GLN A N 1
ATOM 772 C CA . GLN A 1 98 ? -16.998 -8.783 -3.241 1.00 64.25 98 GLN A CA 1
ATOM 773 C C . GLN A 1 98 ? -15.715 -9.562 -2.913 1.00 64.25 98 GLN A C 1
ATOM 775 O O . GLN A 1 98 ? -15.706 -10.792 -2.979 1.00 64.25 98 GLN A O 1
ATOM 780 N N . PHE A 1 99 ? -14.663 -8.867 -2.465 1.00 58.38 99 PHE A N 1
ATOM 781 C CA . PHE A 1 99 ? -13.424 -9.492 -1.995 1.00 58.38 99 PHE A CA 1
ATOM 782 C C . PHE A 1 99 ? -13.642 -10.347 -0.735 1.00 58.38 99 PHE A C 1
ATOM 784 O O . PHE A 1 99 ? -13.226 -11.506 -0.686 1.00 58.38 99 PHE A O 1
ATOM 791 N N . VAL A 1 100 ? -14.337 -9.812 0.275 1.00 62.81 100 VAL A N 1
ATOM 792 C CA . VAL A 1 100 ? -14.598 -10.533 1.536 1.00 62.81 100 VAL A CA 1
ATOM 793 C C . VAL A 1 100 ? -15.458 -11.781 1.309 1.00 62.81 100 VAL A C 1
ATOM 795 O O . VAL A 1 100 ? -15.157 -12.839 1.867 1.00 62.81 100 VAL A O 1
ATOM 798 N N . ALA A 1 101 ? -16.491 -11.688 0.466 1.00 63.59 101 ALA A N 1
ATOM 799 C CA . ALA A 1 101 ? -17.371 -12.816 0.154 1.00 63.59 101 ALA A CA 1
ATOM 800 C C . ALA A 1 101 ? -16.617 -13.993 -0.494 1.00 63.59 101 ALA A C 1
ATOM 802 O O . ALA A 1 101 ? -16.868 -15.152 -0.163 1.00 63.59 101 ALA A O 1
ATOM 803 N N . PHE A 1 102 ? -15.649 -13.709 -1.370 1.00 61.34 102 PHE A N 1
ATOM 804 C CA . PHE A 1 102 ? -14.850 -14.742 -2.030 1.00 61.34 102 PHE A CA 1
ATOM 805 C C . PHE A 1 102 ? -13.875 -15.451 -1.078 1.00 61.34 102 PHE A C 1
ATOM 807 O O . PHE A 1 102 ? -13.782 -16.681 -1.099 1.00 61.34 102 PHE A O 1
ATOM 814 N N . ILE A 1 103 ? -13.179 -14.707 -0.207 1.00 57.66 103 ILE A N 1
ATOM 815 C CA . ILE A 1 103 ? -12.284 -15.303 0.801 1.00 57.66 103 ILE A CA 1
ATOM 816 C C . ILE A 1 103 ? -13.065 -16.248 1.720 1.00 57.66 103 ILE A C 1
ATOM 818 O O . ILE A 1 103 ? -12.613 -17.366 1.976 1.00 57.66 103 ILE A O 1
ATOM 822 N N . ALA A 1 104 ? -14.262 -15.839 2.149 1.00 61.62 104 ALA A N 1
ATOM 823 C CA . ALA A 1 104 ? -15.146 -16.684 2.945 1.00 61.62 104 ALA A CA 1
ATOM 824 C C . ALA A 1 104 ? -15.556 -17.967 2.193 1.00 61.62 104 ALA A C 1
ATOM 826 O O . ALA A 1 104 ? -15.488 -19.057 2.759 1.00 61.62 104 ALA A O 1
ATOM 827 N N . ALA A 1 105 ? -15.906 -17.867 0.904 1.00 58.25 105 ALA A N 1
ATOM 828 C CA . ALA A 1 105 ? -16.284 -19.021 0.083 1.00 58.25 105 ALA A CA 1
ATOM 829 C C . ALA A 1 105 ? -15.130 -20.021 -0.129 1.00 58.25 105 ALA A C 1
ATOM 831 O O . ALA A 1 105 ? -15.342 -21.229 -0.071 1.00 58.25 105 ALA A O 1
ATOM 832 N N . LYS A 1 106 ? -13.893 -19.547 -0.325 1.00 55.44 106 LYS A N 1
ATOM 833 C CA . LYS A 1 106 ? -12.708 -20.417 -0.458 1.00 55.44 106 LYS A CA 1
ATOM 834 C C . LYS A 1 106 ? -12.327 -21.111 0.850 1.00 55.44 106 LYS A C 1
ATOM 836 O O . LYS A 1 106 ? -11.861 -22.246 0.808 1.00 55.44 106 LYS A O 1
ATOM 841 N N . GLN A 1 107 ? -12.520 -20.454 1.994 1.00 56.84 107 GLN A N 1
ATOM 842 C CA . GLN A 1 107 ? -12.288 -21.064 3.307 1.00 56.84 107 GLN A CA 1
ATOM 843 C C . GLN A 1 107 ? -13.321 -22.147 3.641 1.00 56.84 107 GLN A C 1
ATOM 845 O O . GLN A 1 107 ? -12.985 -23.075 4.362 1.00 56.84 107 GLN A O 1
ATOM 850 N N . ALA A 1 108 ? -14.530 -22.067 3.080 1.00 53.22 108 ALA A N 1
ATOM 851 C CA . ALA A 1 108 ? -15.578 -23.074 3.253 1.00 53.22 108 ALA A CA 1
ATOM 852 C C . ALA A 1 108 ? -15.389 -24.347 2.398 1.00 53.22 108 ALA A C 1
ATOM 854 O O . ALA A 1 108 ? -16.117 -25.316 2.588 1.00 53.22 108 ALA A O 1
ATOM 855 N N . ILE A 1 109 ? -14.446 -24.345 1.445 1.00 51.94 109 ILE A N 1
ATOM 856 C CA . ILE A 1 109 ? -14.123 -25.494 0.571 1.00 51.94 109 ILE A CA 1
ATOM 857 C C . ILE A 1 109 ? -12.888 -26.273 1.098 1.00 51.94 109 ILE A C 1
ATOM 859 O O . ILE A 1 109 ? -12.447 -27.239 0.480 1.00 51.94 109 ILE A O 1
ATOM 863 N N . ARG A 1 110 ? -12.326 -25.878 2.248 1.00 45.16 110 ARG A N 1
ATOM 864 C CA . ARG A 1 110 ? -11.326 -26.655 3.002 1.00 45.16 110 ARG A CA 1
ATOM 865 C C . ARG A 1 110 ? -11.978 -27.370 4.175 1.00 45.16 110 ARG A C 1
ATOM 867 O O . ARG A 1 110 ? -11.494 -28.478 4.482 1.00 45.16 110 ARG A O 1
#

Sequence (110 aa):
MKRIEKLKWRIAELINKIPGQCWSDIADWPLGYKANPWSPQRSGCREDLARVGSCYCGKLRTPESNLPVHVGTELCPTCWVEPGKTHELSCEQVTPEQFVAFIAAKQAIR

Radius of gyration: 15.43 Å; chains: 1; bounding box: 31×35×37 Å

pLDDT: mean 74.0, std 20.5, range [40.22, 96.81]